Protein AF-A0A530H8V7-F1 (afdb_monomer_lite)

pLDDT: mean 90.25, std 15.58, range [44.53, 98.69]

Structure (mmCIF, N/CA/C/O backbone):
data_AF-A0A530H8V7-F1
#
_entry.id   AF-A0A530H8V7-F1
#
loop_
_atom_site.group_PDB
_atom_site.id
_atom_site.type_symbol
_atom_site.label_atom_id
_atom_site.label_alt_id
_atom_site.label_comp_id
_atom_site.label_asym_id
_atom_site.label_entity_id
_atom_site.label_seq_id
_atom_site.pdbx_PDB_ins_code
_atom_site.Cartn_x
_atom_site.Cartn_y
_atom_site.Cartn_z
_atom_site.occupancy
_atom_site.B_iso_or_equiv
_atom_site.auth_seq_id
_atom_site.auth_comp_id
_atom_site.auth_asym_id
_atom_site.auth_atom_id
_atom_site.pdbx_PDB_model_num
ATOM 1 N N . MET A 1 1 ? -6.264 8.715 -9.115 1.00 64.44 1 MET A N 1
ATOM 2 C CA . MET A 1 1 ? -6.560 7.362 -8.592 1.00 64.44 1 MET A CA 1
ATOM 3 C C . MET A 1 1 ? -7.516 7.456 -7.393 1.00 64.44 1 MET A C 1
ATOM 5 O O . MET A 1 1 ? -7.323 6.755 -6.414 1.00 64.44 1 MET A O 1
ATOM 9 N N . MET A 1 2 ? -8.557 8.306 -7.463 1.00 82.06 2 MET A N 1
ATOM 10 C CA . MET A 1 2 ? -9.384 8.648 -6.287 1.00 82.06 2 MET A CA 1
ATOM 11 C C . MET A 1 2 ? -10.083 7.426 -5.679 1.00 82.06 2 MET A C 1
ATOM 13 O O . MET A 1 2 ? -10.086 7.267 -4.472 1.00 82.06 2 MET A O 1
ATOM 17 N N . VAL A 1 3 ? -10.562 6.498 -6.516 1.00 93.31 3 VAL A N 1
ATOM 18 C CA . VAL A 1 3 ? -11.231 5.267 -6.058 1.00 93.31 3 VAL A CA 1
ATOM 19 C C . VAL A 1 3 ? -10.360 4.442 -5.105 1.00 93.31 3 VAL A C 1
ATOM 21 O O . VAL A 1 3 ? -10.860 3.986 -4.086 1.00 93.31 3 VAL A O 1
ATOM 24 N N . LEU A 1 4 ? -9.074 4.240 -5.412 1.00 95.94 4 LEU A N 1
ATOM 25 C CA . LEU A 1 4 ? -8.200 3.455 -4.533 1.00 95.94 4 LEU A CA 1
ATOM 26 C C . LEU A 1 4 ? -7.799 4.234 -3.286 1.00 95.94 4 LEU A C 1
ATOM 28 O O . LEU A 1 4 ? -7.704 3.643 -2.214 1.00 95.94 4 LEU A O 1
ATOM 32 N N . ASP A 1 5 ? -7.597 5.544 -3.432 1.00 95.25 5 ASP A N 1
ATOM 33 C CA . ASP A 1 5 ? -7.295 6.411 -2.299 1.00 95.25 5 ASP A CA 1
ATOM 34 C C . ASP A 1 5 ? -8.447 6.404 -1.282 1.00 95.25 5 ASP A C 1
ATOM 36 O O . ASP A 1 5 ? -8.190 6.332 -0.083 1.00 95.25 5 ASP A O 1
ATOM 40 N N . ASP A 1 6 ? -9.698 6.396 -1.751 1.00 95.50 6 ASP A N 1
ATOM 41 C CA . ASP A 1 6 ? -10.883 6.269 -0.901 1.00 95.50 6 ASP A CA 1
ATOM 42 C C . ASP A 1 6 ? -10.966 4.867 -0.278 1.00 95.50 6 ASP A C 1
ATOM 44 O O . ASP A 1 6 ? -11.066 4.728 0.939 1.00 95.50 6 ASP A O 1
ATOM 48 N N . ILE A 1 7 ? -10.902 3.810 -1.102 1.00 97.25 7 ILE A N 1
ATOM 49 C CA . ILE A 1 7 ? -11.105 2.418 -0.658 1.00 97.25 7 ILE A CA 1
ATOM 50 C C . ILE A 1 7 ? -10.060 1.985 0.373 1.00 97.25 7 ILE A C 1
ATOM 52 O O . ILE A 1 7 ? -10.408 1.280 1.325 1.00 97.25 7 ILE A O 1
ATOM 56 N N . PHE A 1 8 ? -8.806 2.404 0.194 1.00 97.62 8 PHE A N 1
ATOM 57 C CA . PHE A 1 8 ? -7.688 2.042 1.064 1.00 97.62 8 PHE A CA 1
ATOM 58 C C . PHE A 1 8 ? -7.243 3.174 1.994 1.00 97.62 8 PHE A C 1
ATOM 60 O O . PH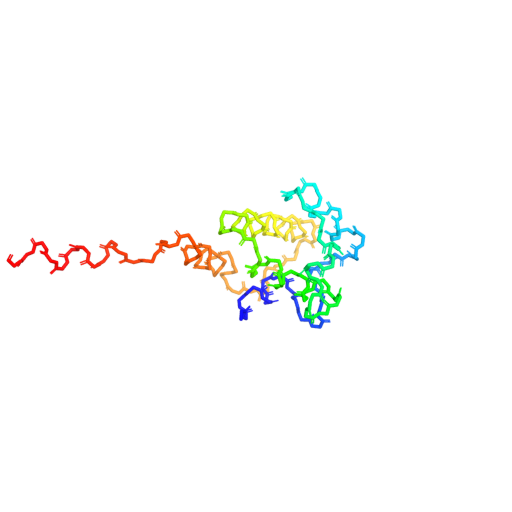E A 1 8 ? -6.144 3.107 2.542 1.00 97.62 8 PHE A O 1
ATOM 67 N N . GLU A 1 9 ? -8.075 4.202 2.182 1.00 96.31 9 GLU A N 1
ATOM 68 C CA . GLU A 1 9 ? -7.855 5.299 3.136 1.00 96.31 9 GLU A CA 1
ATOM 69 C C . GLU A 1 9 ? -6.467 5.958 2.988 1.00 96.31 9 GLU A C 1
ATOM 71 O O . GLU A 1 9 ? -5.757 6.225 3.957 1.00 96.31 9 GLU A O 1
ATOM 76 N N . MET A 1 10 ? -6.054 6.225 1.744 1.00 95.69 10 MET A N 1
ATOM 77 C CA . MET A 1 10 ? -4.705 6.713 1.422 1.00 95.69 10 MET A CA 1
ATOM 78 C C . MET A 1 10 ? -4.533 8.234 1.547 1.00 95.69 10 MET A C 1
ATOM 80 O O . MET A 1 10 ? -3.522 8.806 1.103 1.00 95.69 10 MET A O 1
ATOM 84 N N . GLY A 1 11 ? -5.525 8.907 2.133 1.00 90.75 11 GLY A N 1
ATOM 85 C CA . GLY A 1 11 ? -5.469 10.325 2.471 1.00 90.75 11 GLY A CA 1
ATOM 86 C C . GLY A 1 11 ? -4.325 10.605 3.446 1.00 90.75 11 GLY A C 1
ATOM 87 O O . GLY A 1 11 ? -4.046 9.808 4.334 1.00 90.75 11 GLY A O 1
ATOM 88 N N . GLY A 1 12 ? -3.593 11.705 3.249 1.00 89.62 12 GLY A N 1
ATOM 89 C CA . GLY A 1 12 ? -2.473 12.079 4.129 1.00 89.62 12 GLY A CA 1
ATOM 90 C C . GLY A 1 12 ? -1.251 11.145 4.089 1.00 89.62 12 GLY A C 1
ATOM 91 O O . GLY A 1 12 ? -0.319 11.339 4.860 1.00 89.62 12 GLY A O 1
ATOM 92 N N . GLY A 1 13 ? -1.216 10.153 3.188 1.00 93.50 13 GLY A N 1
ATOM 93 C CA . GLY A 1 13 ? -0.091 9.217 3.052 1.00 93.50 13 GLY A CA 1
ATOM 94 C C . GLY A 1 13 ? -0.218 7.927 3.870 1.00 93.50 13 GLY A C 1
ATOM 95 O O . GLY A 1 13 ? 0.733 7.139 3.903 1.00 93.50 13 GLY A O 1
ATOM 96 N N . TYR A 1 14 ? -1.375 7.687 4.488 1.00 96.69 14 TYR A N 1
ATOM 97 C CA . TYR A 1 14 ? -1.710 6.420 5.140 1.00 96.69 14 TYR A CA 1
ATOM 98 C C . TYR A 1 14 ? -2.085 5.337 4.114 1.00 96.69 14 TYR A C 1
ATOM 100 O O . TYR A 1 14 ? -2.079 5.589 2.909 1.00 96.69 14 TYR A O 1
ATOM 108 N N . VAL A 1 15 ? -2.309 4.114 4.595 1.00 98.12 15 VAL A N 1
ATOM 109 C CA . VAL A 1 15 ? -2.952 3.006 3.872 1.00 98.12 15 VAL A CA 1
ATOM 110 C C . VAL A 1 15 ? -3.658 2.178 4.943 1.00 98.12 15 VAL A C 1
ATOM 112 O O . VAL A 1 15 ? -2.975 1.590 5.784 1.00 98.12 15 VAL A O 1
ATOM 115 N N . LEU A 1 16 ? -4.993 2.160 4.933 1.00 97.25 16 LEU A N 1
ATOM 116 C CA . LEU A 1 16 ? -5.825 1.532 5.965 1.00 97.25 16 LEU A CA 1
ATOM 117 C C . LEU A 1 16 ? -5.306 1.874 7.382 1.00 97.25 16 LEU A C 1
ATOM 119 O O . LEU A 1 16 ? -4.808 2.974 7.629 1.00 97.25 16 LEU A O 1
ATOM 123 N N . ASN A 1 17 ? -5.370 0.926 8.316 1.00 97.06 17 ASN A N 1
ATOM 124 C CA . ASN A 1 17 ? -4.833 1.068 9.670 1.00 97.06 17 ASN A CA 1
ATOM 125 C C . ASN A 1 17 ? -3.381 0.563 9.812 1.00 97.06 17 ASN A C 1
ATOM 127 O O . ASN A 1 17 ? -2.939 0.299 10.933 1.00 97.06 17 ASN A O 1
ATOM 131 N N . PHE A 1 18 ? -2.630 0.407 8.715 1.00 98.44 18 PHE A N 1
ATOM 132 C CA . PHE A 1 18 ? -1.258 -0.086 8.800 1.00 98.44 18 PHE A CA 1
ATOM 133 C C . PHE A 1 18 ? -0.327 0.932 9.480 1.00 98.44 18 PHE A C 1
ATOM 135 O O . PHE A 1 18 ? -0.287 2.118 9.141 1.00 98.44 18 PHE A O 1
ATOM 142 N N . SER A 1 19 ? 0.506 0.442 10.395 1.00 98.25 19 SER A N 1
ATOM 143 C CA . SER A 1 19 ? 1.776 1.088 10.749 1.00 98.25 19 SER A CA 1
ATOM 144 C C . SER A 1 19 ? 2.825 0.820 9.667 1.00 98.25 19 SER A C 1
ATOM 146 O O . SER A 1 19 ? 2.650 -0.085 8.857 1.00 98.25 19 SER A O 1
ATOM 148 N N . ASP A 1 20 ? 3.945 1.545 9.664 1.00 98.00 20 ASP A N 1
ATOM 149 C CA . ASP A 1 20 ? 5.006 1.295 8.674 1.00 98.00 20 ASP A CA 1
ATOM 150 C C . ASP A 1 20 ? 5.535 -0.146 8.758 1.00 98.00 20 ASP A C 1
ATOM 152 O O . ASP A 1 20 ? 5.635 -0.823 7.740 1.00 98.00 20 ASP A O 1
ATOM 156 N N . ARG A 1 21 ? 5.725 -0.668 9.979 1.00 98.44 21 ARG A N 1
ATOM 157 C CA . ARG A 1 21 ? 6.129 -2.065 10.208 1.00 98.44 21 ARG A CA 1
ATOM 158 C C . ARG A 1 21 ? 5.121 -3.072 9.650 1.00 98.44 21 ARG A C 1
ATOM 160 O O . ARG A 1 21 ? 5.509 -4.025 8.990 1.00 98.44 21 ARG A O 1
ATOM 167 N N . THR A 1 22 ? 3.834 -2.892 9.951 1.00 98.50 22 THR A N 1
ATOM 168 C CA . THR A 1 22 ? 2.797 -3.850 9.514 1.00 98.50 22 THR A CA 1
ATOM 169 C C . THR A 1 22 ? 2.509 -3.745 8.021 1.00 98.50 22 THR A C 1
ATOM 171 O O . THR A 1 22 ? 2.162 -4.744 7.406 1.00 98.50 22 THR A O 1
ATOM 174 N N . PHE A 1 23 ? 2.714 -2.569 7.425 1.00 98.69 23 PHE A N 1
ATOM 175 C CA . PHE A 1 23 ? 2.662 -2.383 5.981 1.00 98.69 23 PHE A CA 1
ATOM 176 C C . PHE A 1 23 ? 3.792 -3.140 5.279 1.00 98.69 23 PHE A C 1
ATOM 178 O O . PHE A 1 23 ? 3.532 -3.882 4.337 1.00 98.69 23 PHE A O 1
ATOM 185 N N . ALA A 1 24 ? 5.028 -3.004 5.768 1.00 98.50 24 ALA A N 1
ATOM 186 C CA . ALA A 1 24 ? 6.169 -3.744 5.238 1.00 98.50 24 ALA A CA 1
ATOM 187 C C . ALA A 1 24 ? 5.970 -5.261 5.359 1.00 98.50 24 ALA A C 1
ATOM 189 O O . ALA A 1 24 ? 6.127 -5.988 4.380 1.00 98.50 24 ALA A O 1
ATOM 190 N N . GLN A 1 25 ? 5.526 -5.721 6.532 1.00 98.69 25 GLN A N 1
ATOM 191 C CA . GLN A 1 25 ? 5.225 -7.130 6.777 1.00 98.69 25 GLN A CA 1
ATOM 192 C C . GLN A 1 25 ? 4.137 -7.665 5.836 1.00 98.69 25 GLN A C 1
ATOM 194 O O . GLN A 1 25 ? 4.329 -8.709 5.224 1.00 98.69 25 GLN A O 1
ATOM 199 N N . PHE A 1 26 ? 3.033 -6.932 5.665 1.00 98.69 26 PHE A N 1
ATOM 200 C CA . PHE A 1 26 ? 1.958 -7.320 4.751 1.00 98.69 26 PHE A CA 1
ATOM 201 C C . PHE A 1 26 ? 2.471 -7.522 3.318 1.00 98.69 26 PHE A C 1
ATOM 203 O O . PHE A 1 26 ? 2.132 -8.504 2.668 1.00 98.69 26 PHE A O 1
ATOM 210 N N . PHE A 1 27 ? 3.319 -6.620 2.817 1.00 98.56 27 PHE A N 1
ATOM 211 C CA . PHE A 1 27 ? 3.884 -6.761 1.473 1.00 98.56 27 PHE A CA 1
ATOM 212 C C . PHE A 1 27 ? 4.851 -7.942 1.353 1.00 98.56 27 PHE A C 1
ATOM 214 O O . PHE A 1 27 ? 4.826 -8.644 0.337 1.00 98.56 27 PHE A O 1
ATOM 221 N N . ALA A 1 28 ? 5.658 -8.192 2.382 1.00 98.31 28 ALA A N 1
ATOM 222 C CA . ALA A 1 28 ? 6.552 -9.341 2.414 1.00 98.31 28 ALA A CA 1
ATOM 223 C C . ALA A 1 28 ? 5.771 -10.668 2.408 1.00 98.31 28 ALA A C 1
ATOM 225 O O . ALA A 1 28 ? 6.108 -11.567 1.643 1.00 98.31 28 ALA A O 1
ATOM 226 N N . GLU A 1 29 ? 4.706 -10.775 3.204 1.00 97.62 29 GLU A N 1
ATOM 227 C CA . GLU A 1 29 ? 3.936 -12.014 3.379 1.00 97.62 29 GLU A CA 1
ATOM 228 C C . GLU A 1 29 ? 2.941 -12.266 2.232 1.00 97.62 29 GLU A C 1
ATOM 230 O O . GLU A 1 29 ? 2.908 -13.360 1.673 1.00 97.62 29 GLU A O 1
ATOM 235 N N . GLU A 1 30 ? 2.167 -11.254 1.831 1.00 96.19 30 GLU A N 1
ATOM 236 C CA . GLU A 1 30 ? 1.047 -11.424 0.889 1.00 96.19 30 GLU A CA 1
ATOM 237 C C . GLU A 1 30 ? 1.448 -11.209 -0.575 1.00 96.19 30 GLU A C 1
ATOM 239 O O . GLU A 1 30 ? 0.817 -11.709 -1.512 1.00 96.19 30 GLU A O 1
ATOM 244 N N . VAL A 1 31 ? 2.493 -10.411 -0.806 1.00 95.88 31 VAL A N 1
ATOM 245 C CA . VAL A 1 31 ? 2.895 -9.984 -2.154 1.00 95.88 31 VAL A CA 1
ATOM 246 C C . VAL A 1 31 ? 4.285 -10.499 -2.527 1.00 95.88 31 VAL A C 1
ATOM 248 O O . VAL A 1 31 ? 4.582 -10.553 -3.726 1.00 95.88 31 VAL A O 1
ATOM 251 N N . ASN A 1 32 ? 5.078 -10.939 -1.542 1.00 96.69 32 ASN A N 1
ATOM 252 C CA . ASN A 1 32 ? 6.493 -11.294 -1.661 1.00 96.69 32 ASN A CA 1
ATOM 253 C C . ASN A 1 32 ? 7.341 -10.135 -2.216 1.00 96.69 32 ASN A C 1
ATOM 255 O O . ASN A 1 32 ? 8.097 -10.298 -3.174 1.00 96.69 32 ASN A O 1
ATOM 259 N N . VAL A 1 33 ? 7.149 -8.934 -1.655 1.00 97.56 33 VAL A N 1
ATOM 260 C CA . VAL A 1 33 ? 7.832 -7.698 -2.067 1.00 97.56 33 VAL A CA 1
ATOM 261 C C . VAL A 1 33 ? 8.319 -6.922 -0.846 1.00 97.56 33 VAL A C 1
ATOM 263 O O . VAL A 1 33 ? 7.571 -6.733 0.108 1.00 97.56 33 VAL A O 1
ATOM 266 N N . ASP A 1 34 ? 9.540 -6.390 -0.917 1.00 98.12 34 ASP A N 1
ATOM 267 C CA . ASP A 1 34 ? 10.003 -5.354 0.006 1.00 98.12 34 ASP A CA 1
ATOM 268 C C . ASP A 1 34 ? 9.484 -3.977 -0.438 1.00 98.12 34 ASP A C 1
ATOM 270 O O . ASP A 1 34 ? 10.016 -3.349 -1.350 1.00 98.12 34 ASP A O 1
ATOM 274 N N . ILE A 1 35 ? 8.406 -3.504 0.187 1.00 98.25 35 ILE A N 1
ATOM 275 C CA . ILE A 1 35 ? 7.795 -2.204 -0.130 1.00 98.25 35 ILE A CA 1
ATOM 276 C C . ILE A 1 35 ? 8.578 -1.007 0.440 1.00 98.25 35 ILE A C 1
ATOM 278 O O . ILE A 1 35 ? 8.246 0.144 0.133 1.00 98.25 35 ILE A O 1
ATOM 282 N N . ASP A 1 36 ? 9.585 -1.245 1.286 1.00 98.00 36 ASP A N 1
ATOM 283 C CA . ASP A 1 36 ? 10.511 -0.217 1.772 1.00 98.00 36 ASP A CA 1
ATOM 284 C C . ASP A 1 36 ? 11.690 0.003 0.805 1.00 98.00 36 ASP A C 1
ATOM 286 O O . ASP A 1 36 ? 12.433 0.973 0.980 1.00 98.00 36 ASP A O 1
ATOM 290 N N . ASP A 1 37 ? 11.820 -0.815 -0.252 1.00 98.12 37 ASP A N 1
ATOM 291 C CA . ASP A 1 37 ? 12.845 -0.628 -1.279 1.00 98.12 37 ASP A CA 1
ATOM 292 C C . ASP A 1 37 ? 12.795 0.814 -1.841 1.00 98.12 37 ASP A C 1
ATOM 294 O O . ASP A 1 37 ? 11.718 1.309 -2.219 1.00 98.12 37 ASP A O 1
ATOM 298 N N . PRO A 1 38 ? 13.945 1.518 -1.925 1.00 97.50 38 PRO A N 1
ATOM 299 C CA . PRO A 1 38 ? 14.022 2.883 -2.441 1.00 97.50 38 PRO A CA 1
ATOM 300 C C . PRO A 1 38 ? 13.382 3.089 -3.821 1.00 97.50 38 PRO A C 1
ATOM 302 O O . PRO A 1 38 ? 12.956 4.208 -4.130 1.00 97.50 38 PRO A O 1
ATOM 305 N N . ILE A 1 39 ? 13.261 2.041 -4.646 1.00 96.88 39 ILE A N 1
ATOM 306 C CA . ILE A 1 39 ? 12.555 2.099 -5.931 1.00 96.88 39 ILE A CA 1
ATOM 307 C C . ILE A 1 39 ? 11.098 2.552 -5.775 1.00 96.88 39 ILE A C 1
ATOM 309 O O . ILE A 1 39 ? 10.596 3.267 -6.645 1.00 96.88 39 ILE A O 1
ATOM 313 N N . TYR A 1 40 ? 10.449 2.228 -4.654 1.00 97.94 40 TYR A N 1
ATOM 314 C CA . TYR A 1 40 ? 9.072 2.617 -4.355 1.00 97.94 40 TYR A CA 1
ATOM 315 C C . TYR A 1 40 ? 8.976 3.968 -3.631 1.00 97.94 40 TYR A C 1
ATOM 317 O O . TYR A 1 40 ? 7.902 4.559 -3.556 1.00 97.94 40 TYR A O 1
ATOM 325 N N . ALA A 1 41 ? 10.084 4.524 -3.136 1.00 96.75 41 ALA A N 1
ATOM 326 C CA . ALA A 1 41 ? 10.109 5.802 -2.421 1.00 96.75 41 ALA A CA 1
ATOM 327 C C . ALA A 1 41 ? 10.377 7.025 -3.322 1.00 96.75 41 ALA A C 1
ATOM 329 O O . ALA A 1 41 ? 10.469 8.144 -2.814 1.00 96.75 41 ALA A O 1
ATOM 330 N N . ARG A 1 42 ? 10.450 6.851 -4.653 1.00 95.00 42 ARG A N 1
ATOM 331 C CA . ARG A 1 42 ? 10.781 7.918 -5.628 1.00 95.00 42 ARG A CA 1
ATOM 332 C C . ARG A 1 42 ? 9.915 9.177 -5.504 1.00 95.00 42 ARG A C 1
ATOM 334 O O . ARG A 1 42 ? 10.403 10.280 -5.715 1.00 95.00 42 ARG A O 1
ATOM 341 N N . ASN A 1 43 ? 8.648 9.016 -5.118 1.00 90.75 43 ASN A N 1
ATOM 342 C CA . ASN A 1 43 ? 7.685 10.115 -4.960 1.00 90.75 43 ASN A CA 1
ATOM 343 C C . ASN A 1 43 ? 7.473 10.536 -3.484 1.00 90.75 43 ASN A C 1
ATOM 345 O O . ASN A 1 43 ? 6.600 11.356 -3.179 1.00 90.75 43 ASN A O 1
ATOM 349 N N . GLY A 1 44 ? 8.266 9.976 -2.563 1.00 93.62 44 GLY A N 1
ATOM 350 C CA . GLY A 1 44 ? 8.275 10.217 -1.117 1.00 93.62 44 GLY A CA 1
ATOM 351 C C . GLY A 1 44 ? 7.978 8.967 -0.274 1.00 93.62 44 GLY A C 1
ATOM 352 O O . GLY A 1 44 ? 7.386 8.003 -0.750 1.00 93.62 44 GLY A O 1
ATOM 353 N N . GLY A 1 45 ? 8.366 9.004 1.006 1.00 94.25 45 GLY A N 1
ATOM 354 C CA . GLY A 1 45 ? 8.432 7.813 1.873 1.00 94.25 45 GLY A CA 1
ATOM 355 C C . GLY A 1 45 ? 7.141 7.376 2.581 1.00 94.25 45 GLY A C 1
ATOM 356 O O . GLY A 1 45 ? 7.114 6.304 3.180 1.00 94.25 45 GLY A O 1
ATOM 357 N N . SER A 1 46 ? 6.054 8.156 2.529 1.00 97.38 46 SER A N 1
ATOM 358 C CA . SER A 1 46 ? 4.784 7.735 3.152 1.00 97.38 46 SER A CA 1
ATOM 359 C C . SER A 1 46 ? 4.242 6.464 2.485 1.00 97.38 46 SER A C 1
ATOM 361 O O . SER A 1 46 ? 4.353 6.343 1.263 1.00 97.38 46 SER A O 1
ATOM 363 N N . LYS A 1 47 ? 3.564 5.589 3.234 1.00 98.00 47 LYS A N 1
ATOM 364 C CA . LYS A 1 47 ? 2.962 4.344 2.715 1.00 98.00 47 LYS A CA 1
ATOM 365 C C . LYS A 1 47 ? 2.111 4.567 1.471 1.00 98.00 47 LYS A C 1
ATOM 367 O O . LYS A 1 47 ? 2.313 3.904 0.463 1.00 98.00 47 LYS A O 1
ATOM 372 N N . GLY A 1 48 ? 1.228 5.566 1.491 1.00 97.62 48 GLY A N 1
ATOM 373 C CA . GLY A 1 48 ? 0.376 5.863 0.343 1.00 97.62 48 GLY A CA 1
ATOM 374 C C . GLY A 1 48 ? 1.165 6.310 -0.895 1.00 97.62 48 GLY A C 1
ATOM 375 O O . GLY A 1 48 ? 0.757 6.043 -2.022 1.00 97.62 48 GLY A O 1
ATOM 376 N N . LYS A 1 49 ? 2.307 6.987 -0.727 1.00 97.12 49 LYS A N 1
ATOM 377 C CA . LYS A 1 49 ? 3.196 7.348 -1.849 1.00 97.12 49 LYS A CA 1
ATOM 378 C C . LYS A 1 49 ? 3.951 6.126 -2.372 1.00 97.12 49 LYS A C 1
ATOM 380 O O . LYS A 1 49 ? 3.989 5.938 -3.587 1.00 97.12 49 LYS A O 1
ATOM 385 N N . ARG A 1 50 ? 4.449 5.274 -1.471 1.00 98.06 50 ARG A N 1
ATOM 386 C CA . ARG A 1 50 ? 5.110 4.012 -1.827 1.00 98.06 50 ARG A CA 1
ATOM 387 C C . ARG A 1 50 ? 4.177 3.059 -2.558 1.00 98.06 50 ARG A C 1
ATOM 389 O O . ARG A 1 50 ? 4.534 2.569 -3.619 1.00 98.06 50 ARG A O 1
ATOM 396 N N . LEU A 1 51 ? 2.938 2.919 -2.091 1.00 97.94 51 LEU A N 1
ATOM 397 C CA . LEU A 1 51 ? 1.913 2.109 -2.748 1.00 97.94 51 LEU A CA 1
ATOM 398 C C . LEU A 1 51 ? 1.588 2.605 -4.166 1.00 97.94 51 LEU A C 1
ATOM 400 O O . LEU A 1 51 ? 1.505 1.813 -5.102 1.00 97.94 51 LEU A O 1
ATOM 404 N N . ARG A 1 52 ? 1.454 3.925 -4.357 1.00 96.75 52 ARG A N 1
ATOM 405 C CA . ARG A 1 52 ? 1.239 4.505 -5.695 1.00 96.75 52 ARG A CA 1
ATOM 406 C C . ARG A 1 52 ? 2.432 4.258 -6.619 1.00 96.75 52 ARG A C 1
ATOM 408 O O . ARG A 1 52 ? 2.226 3.914 -7.778 1.00 96.75 52 ARG A O 1
ATOM 415 N N . CYS A 1 53 ? 3.658 4.406 -6.117 1.00 96.94 53 CYS A N 1
ATOM 416 C CA . CYS A 1 53 ? 4.866 4.135 -6.895 1.00 96.94 53 CYS A CA 1
ATOM 417 C C . CYS A 1 53 ? 5.002 2.642 -7.234 1.00 96.94 53 CYS A C 1
ATOM 419 O O . CYS A 1 53 ? 5.323 2.299 -8.370 1.00 96.94 53 CYS A O 1
ATOM 421 N N . PHE A 1 54 ? 4.664 1.759 -6.294 1.00 97.75 54 PHE A N 1
ATOM 422 C CA . PHE A 1 54 ? 4.594 0.315 -6.497 1.00 97.75 54 PHE A CA 1
ATOM 423 C C . PHE A 1 54 ? 3.645 -0.042 -7.646 1.00 97.75 54 PHE A C 1
ATOM 425 O O . PHE A 1 54 ? 4.068 -0.695 -8.596 1.00 97.75 54 PHE A O 1
ATOM 432 N N . PHE A 1 55 ? 2.415 0.486 -7.649 1.00 96.69 55 PHE A N 1
ATOM 433 C CA . PHE A 1 55 ? 1.453 0.248 -8.736 1.00 96.69 55 PHE A CA 1
ATOM 434 C C . PHE A 1 55 ? 1.911 0.746 -10.114 1.00 96.69 55 PHE A C 1
ATOM 436 O O . PHE A 1 55 ? 1.410 0.267 -11.127 1.00 96.69 55 PHE A O 1
ATOM 443 N N . GLN A 1 56 ? 2.832 1.709 -10.163 1.00 95.44 56 GLN A N 1
ATOM 444 C CA . GLN A 1 56 ? 3.416 2.220 -11.407 1.00 95.44 56 GLN A CA 1
ATOM 445 C C . GLN A 1 56 ? 4.642 1.423 -11.869 1.00 95.44 56 GLN A C 1
ATOM 447 O O . GLN A 1 56 ? 5.058 1.571 -13.015 1.00 95.44 56 GLN A O 1
ATOM 452 N N . THR A 1 57 ? 5.234 0.621 -10.983 1.00 95.75 57 THR A N 1
ATOM 453 C CA . THR A 1 57 ? 6.524 -0.046 -11.210 1.00 95.75 57 THR A CA 1
ATOM 454 C C . THR A 1 57 ? 6.365 -1.529 -11.532 1.00 95.75 57 THR A C 1
ATOM 456 O O . THR A 1 57 ? 7.129 -2.061 -12.333 1.00 95.75 57 THR A O 1
ATOM 459 N N . VAL A 1 58 ? 5.391 -2.203 -10.919 1.00 96.50 58 VAL A N 1
ATOM 460 C CA . VAL A 1 58 ? 5.206 -3.656 -11.061 1.00 96.50 58 VAL A CA 1
ATOM 461 C C . VAL A 1 58 ? 4.255 -4.030 -12.198 1.00 96.50 58 VAL A C 1
ATOM 463 O O . VAL A 1 58 ? 3.516 -3.202 -12.733 1.00 96.50 58 VAL A O 1
ATOM 466 N N . ASP A 1 59 ? 4.257 -5.307 -12.571 1.00 96.19 59 ASP A N 1
ATOM 467 C CA . ASP A 1 59 ? 3.392 -5.851 -13.609 1.00 96.19 59 ASP A CA 1
ATOM 468 C C . ASP A 1 59 ? 1.912 -5.894 -13.183 1.00 96.19 59 ASP A C 1
ATOM 470 O O . ASP A 1 59 ? 1.559 -5.993 -12.004 1.00 96.19 59 ASP A O 1
ATOM 474 N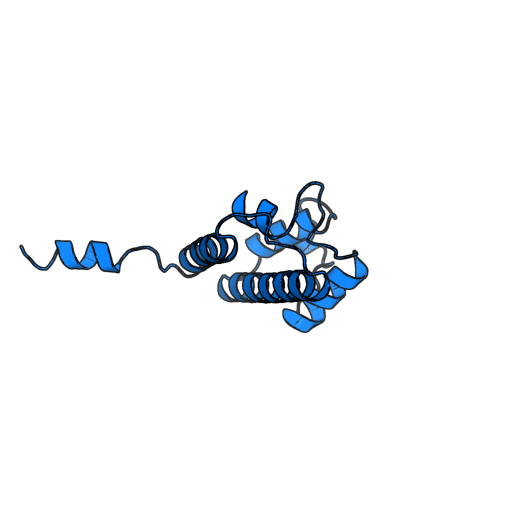 N . LYS A 1 60 ? 1.011 -5.846 -14.174 1.00 96.50 60 LYS A N 1
ATOM 475 C CA . LYS A 1 60 ? -0.448 -5.834 -13.963 1.00 96.50 60 LYS A CA 1
ATOM 476 C C . LYS A 1 60 ? -0.946 -6.980 -13.057 1.00 96.50 60 LYS A C 1
ATOM 478 O O . LYS A 1 60 ? -1.743 -6.689 -12.163 1.00 96.50 60 LYS A O 1
ATOM 483 N N . PRO A 1 61 ? -0.521 -8.251 -13.234 1.00 96.38 61 PRO A N 1
ATOM 484 C CA . PRO A 1 61 ? -0.872 -9.335 -12.313 1.00 96.38 61 PRO A CA 1
ATOM 485 C C . PRO A 1 61 ? -0.515 -9.049 -10.853 1.00 96.38 61 PRO A C 1
ATOM 487 O O . PRO A 1 61 ? -1.345 -9.277 -9.972 1.00 96.38 61 PRO A O 1
ATOM 490 N N . THR A 1 62 ? 0.679 -8.513 -10.592 1.00 97.69 62 THR A N 1
ATOM 491 C CA . THR A 1 62 ? 1.112 -8.157 -9.237 1.00 97.69 62 THR A CA 1
ATOM 492 C C . THR A 1 62 ? 0.262 -7.032 -8.656 1.00 97.69 62 THR A C 1
ATOM 494 O O . THR A 1 62 ? -0.205 -7.164 -7.527 1.00 97.69 62 THR A O 1
ATOM 497 N N . VAL A 1 63 ? -0.058 -5.991 -9.437 1.00 97.94 63 VAL A N 1
ATOM 498 C CA . VAL A 1 63 ? -1.001 -4.944 -8.999 1.00 97.94 63 VAL A CA 1
ATOM 499 C C . VAL A 1 63 ? -2.344 -5.555 -8.591 1.00 97.94 63 VAL A C 1
ATOM 501 O O . VAL A 1 63 ? -2.848 -5.276 -7.506 1.00 97.94 63 VAL A O 1
ATOM 504 N N . VAL A 1 64 ? -2.922 -6.422 -9.426 1.00 97.81 64 VAL A N 1
ATOM 505 C CA . VAL A 1 64 ? -4.222 -7.055 -9.146 1.00 97.81 64 VAL A CA 1
ATOM 506 C C . VAL A 1 64 ? -4.168 -7.938 -7.899 1.00 97.81 64 VAL A C 1
ATOM 508 O O . VAL A 1 64 ? -5.104 -7.896 -7.100 1.00 97.81 64 VAL A O 1
ATOM 511 N N . ARG A 1 65 ? -3.087 -8.706 -7.707 1.00 97.81 65 ARG A N 1
ATOM 512 C CA . ARG A 1 65 ? -2.871 -9.515 -6.497 1.00 97.81 65 ARG A CA 1
ATOM 513 C C . ARG A 1 65 ? -2.861 -8.633 -5.249 1.00 97.81 65 ARG A C 1
ATOM 515 O O . ARG A 1 65 ? -3.613 -8.900 -4.318 1.00 97.81 65 ARG A O 1
ATOM 522 N N . THR A 1 66 ? -2.099 -7.540 -5.263 1.00 98.56 66 THR A N 1
ATOM 523 C CA . THR A 1 66 ? -2.033 -6.590 -4.143 1.00 98.56 66 THR A CA 1
ATOM 524 C C . THR A 1 66 ? -3.384 -5.937 -3.854 1.00 98.56 66 THR A C 1
ATOM 526 O O . THR A 1 66 ? -3.773 -5.833 -2.695 1.00 98.56 66 THR A O 1
ATOM 529 N N . LEU A 1 67 ? -4.133 -5.527 -4.885 1.00 98.56 67 LEU A N 1
ATOM 530 C CA . LEU A 1 67 ? -5.464 -4.933 -4.707 1.00 98.56 67 LEU A CA 1
ATOM 531 C C . LEU A 1 67 ? -6.449 -5.901 -4.038 1.00 98.56 67 LEU A C 1
ATOM 533 O O . LEU A 1 67 ? -7.243 -5.476 -3.201 1.00 98.56 67 LEU A O 1
ATOM 537 N N . ARG A 1 68 ? -6.388 -7.191 -4.388 1.00 98.50 68 ARG A N 1
ATOM 538 C CA . ARG A 1 68 ? -7.215 -8.238 -3.770 1.00 98.50 68 ARG A CA 1
ATOM 539 C C . ARG A 1 68 ? -6.815 -8.493 -2.319 1.00 98.50 68 ARG A C 1
ATOM 541 O O . ARG A 1 68 ? -7.686 -8.465 -1.459 1.00 98.50 68 ARG A O 1
ATOM 548 N N . ALA A 1 69 ? -5.521 -8.626 -2.035 1.00 98.62 69 ALA A N 1
ATOM 549 C CA . ALA A 1 69 ? -5.033 -8.828 -0.670 1.00 98.62 69 ALA A CA 1
ATOM 550 C C . ALA A 1 69 ? -5.395 -7.647 0.255 1.00 98.62 69 ALA A C 1
ATOM 552 O O . ALA A 1 69 ? -5.867 -7.837 1.374 1.00 98.62 69 ALA A O 1
ATOM 553 N N . LEU A 1 70 ? -5.246 -6.403 -0.222 1.00 98.62 70 LEU A N 1
ATOM 554 C CA . LEU A 1 70 ? -5.642 -5.213 0.544 1.00 98.62 70 LEU A CA 1
ATOM 555 C C . LEU A 1 70 ? -7.155 -5.166 0.792 1.00 98.62 70 LEU A C 1
ATOM 557 O O . LEU A 1 70 ? -7.598 -4.722 1.852 1.00 98.62 70 LEU A O 1
ATOM 561 N N . TRP A 1 71 ? -7.954 -5.618 -0.177 1.00 98.44 71 TRP A N 1
ATOM 562 C CA . TRP A 1 71 ? -9.402 -5.722 -0.026 1.00 98.44 71 TRP A CA 1
ATOM 563 C C . TRP A 1 71 ? -9.798 -6.756 1.028 1.00 98.44 71 TRP A C 1
ATOM 565 O O . TRP A 1 71 ? -10.607 -6.456 1.903 1.00 98.44 71 TRP A O 1
ATOM 575 N N . GLU A 1 72 ? -9.193 -7.941 0.995 1.00 98.38 72 GLU A N 1
ATOM 576 C CA . GLU A 1 72 ? -9.424 -8.991 1.990 1.00 98.38 72 GLU A CA 1
ATOM 577 C C . GLU A 1 72 ? -9.052 -8.519 3.399 1.00 98.38 72 GLU A C 1
ATOM 579 O O . GLU A 1 72 ? -9.843 -8.670 4.333 1.00 98.38 72 GLU A O 1
ATOM 584 N N . TYR A 1 73 ? -7.904 -7.849 3.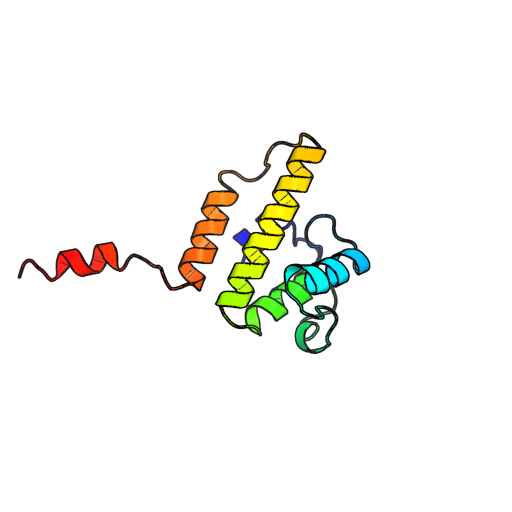545 1.00 98.31 73 TYR A N 1
ATOM 585 C CA . TYR A 1 73 ? -7.492 -7.251 4.813 1.00 98.31 73 TYR A CA 1
ATOM 586 C C . TYR A 1 73 ? -8.507 -6.213 5.318 1.00 98.31 73 TYR A C 1
ATOM 588 O O . TYR A 1 73 ? -8.909 -6.234 6.486 1.00 98.31 73 TYR A O 1
ATOM 596 N N . ARG A 1 74 ? -8.959 -5.314 4.435 1.00 97.31 74 ARG A N 1
ATOM 597 C CA . ARG A 1 74 ? -9.976 -4.303 4.754 1.00 97.31 74 ARG A CA 1
ATOM 598 C C . ARG A 1 74 ? -11.279 -4.946 5.230 1.00 97.31 74 ARG A C 1
ATOM 600 O O . ARG A 1 74 ? -11.837 -4.512 6.237 1.00 97.31 74 ARG A O 1
ATOM 607 N N . GLU A 1 75 ? -11.765 -5.973 4.537 1.00 97.50 75 GLU A N 1
ATOM 608 C CA . GLU A 1 75 ? -13.004 -6.661 4.913 1.00 97.50 75 GLU A CA 1
ATOM 609 C C . GLU A 1 75 ? -12.859 -7.408 6.242 1.00 97.50 75 GLU A C 1
ATOM 611 O O . GLU A 1 75 ? -13.748 -7.318 7.090 1.00 97.50 75 GLU A O 1
ATOM 616 N N . ALA A 1 76 ? -11.715 -8.052 6.488 1.00 96.56 76 ALA A N 1
ATOM 617 C CA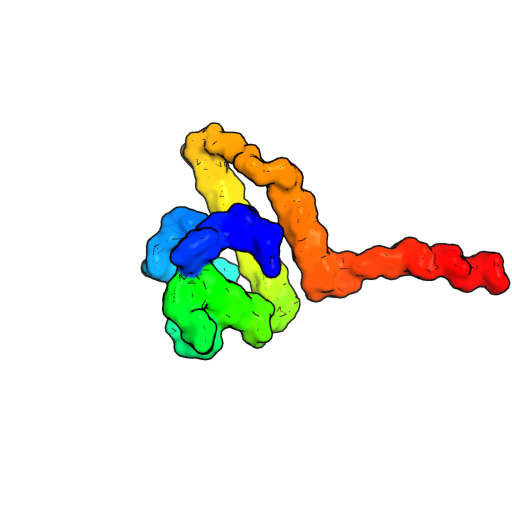 . ALA A 1 76 ? -11.425 -8.677 7.776 1.00 96.56 76 ALA A CA 1
ATOM 618 C C . ALA A 1 76 ? -11.429 -7.652 8.925 1.00 96.56 76 ALA A C 1
ATOM 620 O O . ALA A 1 76 ? -11.988 -7.912 9.994 1.00 96.56 76 ALA A O 1
ATOM 621 N N . LEU A 1 77 ? -10.859 -6.460 8.710 1.00 95.75 77 LEU A N 1
ATOM 622 C CA . LEU A 1 77 ? -10.889 -5.369 9.687 1.00 95.75 77 LEU A CA 1
ATOM 623 C C . LEU A 1 77 ? -12.323 -4.889 9.961 1.00 95.75 77 LEU A C 1
ATOM 625 O O . LEU A 1 77 ? -12.706 -4.698 11.120 1.00 95.75 77 LEU A O 1
ATOM 629 N N . ARG A 1 78 ? -13.136 -4.726 8.914 1.00 95.31 78 ARG A N 1
ATOM 630 C CA . ARG A 1 78 ? -14.542 -4.313 9.043 1.00 95.31 78 ARG A CA 1
ATOM 631 C C . ARG A 1 78 ? -15.378 -5.338 9.802 1.00 95.31 78 ARG A C 1
ATOM 633 O O . ARG A 1 78 ? -16.115 -4.962 10.710 1.00 95.31 78 ARG A O 1
ATOM 640 N N . GLN A 1 79 ? -15.222 -6.622 9.486 1.00 95.00 79 GLN A N 1
ATOM 641 C CA . GLN A 1 79 ? -15.914 -7.712 10.180 1.00 95.00 79 GLN A CA 1
ATOM 642 C C . GLN A 1 79 ? -15.534 -7.771 11.664 1.00 95.00 79 GLN A C 1
ATOM 644 O O . GLN A 1 79 ? -16.412 -7.872 12.515 1.00 95.00 79 GLN A O 1
ATOM 649 N N . ARG A 1 80 ? -14.241 -7.632 11.990 1.00 94.75 80 ARG A N 1
ATOM 650 C CA . ARG A 1 80 ? -13.757 -7.623 13.383 1.00 94.75 80 ARG A CA 1
ATOM 651 C C . ARG A 1 80 ? -14.281 -6.444 14.200 1.00 94.75 80 ARG A C 1
ATOM 653 O O . ARG A 1 80 ? -14.486 -6.583 15.399 1.00 94.75 80 ARG A O 1
ATOM 660 N N . THR A 1 81 ? -14.461 -5.286 13.572 1.00 94.19 81 THR A N 1
ATOM 661 C CA . THR A 1 81 ? -14.887 -4.049 14.251 1.00 94.19 81 THR A CA 1
ATOM 662 C C . THR A 1 81 ? -16.398 -3.818 14.213 1.00 94.19 81 THR A C 1
ATOM 664 O O . THR A 1 81 ? -16.881 -2.889 14.858 1.00 94.19 81 THR A O 1
ATOM 667 N N . GLY A 1 82 ? -17.148 -4.625 13.455 1.00 92.56 82 GLY A N 1
ATOM 668 C CA . GLY A 1 82 ? -18.587 -4.442 13.244 1.00 92.56 82 GLY A CA 1
ATOM 669 C C . GLY A 1 82 ? -18.944 -3.153 12.494 1.00 92.56 82 GLY A C 1
ATOM 670 O O . GLY A 1 82 ? -20.086 -2.704 12.552 1.00 92.56 82 GLY A O 1
ATOM 671 N N . GLN A 1 83 ? -17.978 -2.523 11.819 1.00 87.12 83 GLN A N 1
ATOM 672 C CA . GLN A 1 83 ? -18.175 -1.230 11.167 1.00 87.12 83 GLN A CA 1
ATOM 673 C C . GLN A 1 83 ? -18.863 -1.394 9.797 1.00 87.12 83 GLN A C 1
ATOM 675 O O . GLN A 1 83 ? -18.427 -2.205 8.963 1.00 87.12 83 GLN A O 1
ATOM 680 N N . PRO A 1 84 ? -19.911 -0.600 9.502 1.00 89.44 84 PRO A N 1
ATOM 681 C CA . PRO A 1 84 ? -20.500 -0.571 8.170 1.00 89.44 84 PRO A CA 1
ATOM 682 C C . PRO A 1 84 ? -19.496 -0.031 7.145 1.00 89.44 84 PRO A C 1
ATOM 684 O O . PRO A 1 84 ? -18.532 0.658 7.486 1.00 89.44 84 PRO A O 1
ATOM 687 N N . ASP A 1 85 ? -19.700 -0.367 5.871 1.00 92.00 85 ASP A N 1
ATOM 688 C CA . ASP A 1 85 ? -18.894 0.224 4.807 1.00 92.00 85 ASP A CA 1
ATOM 689 C C . ASP A 1 85 ? -19.301 1.689 4.626 1.00 92.00 85 ASP A C 1
ATOM 691 O O . ASP A 1 85 ? -20.480 1.998 4.456 1.00 92.00 85 ASP A O 1
ATOM 695 N N . LYS A 1 86 ? -18.323 2.594 4.676 1.00 90.81 86 LYS A N 1
ATOM 696 C CA . LYS A 1 86 ? -18.536 4.034 4.479 1.00 90.81 86 LYS A CA 1
ATOM 697 C C . LYS A 1 86 ? -18.636 4.398 2.998 1.00 90.81 86 LYS A C 1
ATOM 699 O O . LYS A 1 86 ? -19.084 5.490 2.664 1.00 90.81 86 LYS A O 1
ATOM 704 N N . ILE A 1 87 ? -18.189 3.507 2.114 1.00 93.94 87 ILE A N 1
ATOM 705 C CA . ILE A 1 87 ? -18.118 3.739 0.677 1.00 93.94 87 ILE A CA 1
ATOM 706 C C . ILE A 1 87 ? -19.198 2.904 0.003 1.00 93.94 87 ILE A C 1
ATOM 708 O O . ILE A 1 87 ? -19.175 1.672 0.018 1.00 93.94 87 ILE A O 1
ATOM 712 N N . GLN A 1 88 ? -20.138 3.585 -0.647 1.00 93.75 88 GLN A N 1
ATOM 713 C CA . GLN A 1 88 ? -21.159 2.917 -1.440 1.00 93.75 88 GLN A CA 1
ATOM 714 C C . GLN A 1 88 ? -20.508 2.069 -2.541 1.00 93.75 88 GLN A C 1
ATOM 716 O O . GLN A 1 88 ? -19.678 2.557 -3.312 1.00 93.75 88 GLN A O 1
ATOM 721 N N . ASN A 1 89 ? -20.911 0.797 -2.610 1.00 95.75 89 ASN A N 1
ATOM 722 C CA . ASN A 1 89 ? -20.433 -0.173 -3.596 1.00 95.75 89 ASN A CA 1
ATOM 723 C C . ASN A 1 89 ? -18.891 -0.259 -3.682 1.00 95.75 89 ASN A C 1
ATOM 725 O O . ASN A 1 89 ? -18.329 -0.361 -4.773 1.00 95.75 89 ASN A O 1
ATOM 729 N N . ALA A 1 90 ? -18.192 -0.196 -2.542 1.00 96.75 90 ALA A N 1
ATOM 730 C CA . ALA A 1 90 ? -16.727 -0.213 -2.495 1.00 96.75 90 ALA A CA 1
ATOM 731 C C . ALA A 1 90 ? -16.119 -1.388 -3.279 1.00 96.75 90 ALA A C 1
ATOM 733 O O . ALA A 1 90 ? -15.219 -1.188 -4.095 1.00 96.75 90 ALA A O 1
ATOM 734 N N . HIS A 1 91 ? -16.664 -2.596 -3.095 1.00 97.31 91 HIS A N 1
ATOM 735 C CA . HIS A 1 91 ? -16.188 -3.785 -3.799 1.00 97.31 91 HIS A CA 1
ATOM 736 C C . HIS A 1 91 ? -16.386 -3.674 -5.315 1.00 97.31 91 HIS A C 1
ATOM 738 O O . HIS A 1 91 ? -15.449 -3.910 -6.069 1.00 97.31 91 HIS A O 1
ATOM 744 N N . GLY A 1 92 ? -17.575 -3.264 -5.774 1.00 97.56 92 GLY A N 1
ATOM 745 C CA . GLY A 1 92 ? -17.852 -3.096 -7.202 1.00 97.56 92 GLY A CA 1
ATOM 746 C C . GLY A 1 92 ? -16.919 -2.074 -7.852 1.00 97.56 92 GLY A C 1
ATOM 747 O O . GLY A 1 92 ? -16.312 -2.360 -8.881 1.00 97.56 92 GLY A O 1
ATOM 748 N N . ARG A 1 93 ? -16.694 -0.933 -7.188 1.00 97.12 93 ARG A N 1
ATOM 749 C CA . ARG A 1 93 ? -15.746 0.097 -7.648 1.00 97.12 93 ARG A CA 1
ATOM 750 C C . ARG A 1 93 ? -14.306 -0.426 -7.715 1.00 97.12 93 ARG A C 1
ATOM 752 O O . ARG A 1 93 ? -13.565 -0.061 -8.627 1.00 97.12 93 ARG A O 1
ATOM 759 N N . LEU A 1 94 ? -13.895 -1.290 -6.782 1.00 97.75 94 LEU A N 1
ATOM 760 C CA . LEU A 1 94 ? -12.593 -1.959 -6.852 1.00 97.75 94 LEU A CA 1
ATOM 761 C C . LEU A 1 94 ? -12.516 -2.923 -8.042 1.00 97.75 94 LEU A C 1
ATOM 763 O O . LEU A 1 94 ? -11.519 -2.925 -8.766 1.00 97.75 94 LEU A O 1
ATOM 767 N N . LEU A 1 95 ? -13.561 -3.723 -8.267 1.00 97.38 95 LEU A N 1
ATOM 768 C CA . LEU A 1 95 ? -13.621 -4.668 -9.382 1.00 97.38 95 LEU A CA 1
ATOM 769 C C . LEU A 1 95 ? -13.540 -3.952 -10.735 1.00 97.38 95 LEU A C 1
ATOM 771 O O . LEU A 1 95 ? -12.822 -4.414 -11.617 1.00 97.38 95 LEU A O 1
ATOM 775 N N . GLU A 1 96 ? -14.175 -2.790 -10.886 1.00 96.38 96 GLU A N 1
ATOM 776 C CA . GLU A 1 96 ? -14.040 -1.940 -12.079 1.00 96.38 96 GLU A CA 1
ATOM 777 C C . GLU A 1 96 ? -12.592 -1.476 -12.313 1.00 96.38 96 GLU A C 1
ATOM 779 O O . GLU A 1 96 ? -12.124 -1.400 -13.451 1.00 96.38 96 GLU A O 1
ATOM 784 N N . VAL A 1 97 ? -11.844 -1.167 -11.248 1.00 96.38 97 VAL A N 1
ATOM 785 C CA . VAL A 1 97 ? -10.413 -0.837 -11.358 1.00 96.38 97 VAL A CA 1
ATOM 786 C C . VAL A 1 97 ? -9.609 -2.067 -11.784 1.00 96.38 97 VAL A C 1
ATOM 788 O O . VAL A 1 97 ? -8.812 -1.975 -12.717 1.00 96.38 97 VAL A O 1
ATOM 791 N N . ILE A 1 98 ? -9.839 -3.216 -11.146 1.00 96.81 98 ILE A N 1
ATOM 792 C CA . ILE A 1 98 ? -9.152 -4.475 -11.465 1.00 96.81 98 ILE A CA 1
ATOM 793 C C . ILE A 1 98 ? -9.404 -4.884 -12.921 1.00 96.81 98 ILE A C 1
ATOM 795 O O . ILE A 1 98 ? -8.452 -5.197 -13.634 1.00 96.81 98 ILE A O 1
ATOM 799 N N . ASN A 1 99 ? -10.651 -4.822 -13.388 1.00 95.88 99 ASN A N 1
ATOM 800 C CA . ASN A 1 99 ? -11.019 -5.181 -14.757 1.00 95.88 99 ASN A CA 1
ATOM 801 C C . ASN A 1 99 ? -10.299 -4.299 -15.785 1.00 95.88 99 ASN A C 1
ATOM 803 O O . ASN A 1 99 ? -9.688 -4.825 -16.718 1.00 95.88 99 ASN A O 1
ATOM 807 N N . ARG A 1 100 ? -10.251 -2.977 -15.557 1.00 94.56 100 ARG A N 1
ATOM 808 C CA . ARG A 1 100 ? -9.486 -2.053 -16.412 1.00 94.56 100 ARG A CA 1
ATOM 809 C C . ARG A 1 100 ? -7.993 -2.379 -16.440 1.00 94.56 100 ARG A C 1
ATOM 811 O O . ARG A 1 100 ? -7.382 -2.337 -17.504 1.00 94.56 100 ARG A O 1
ATOM 818 N N . ILE A 1 101 ? -7.397 -2.737 -15.300 1.00 93.94 101 ILE A N 1
ATOM 819 C CA . ILE A 1 101 ? -5.977 -3.128 -15.231 1.00 93.94 101 ILE A CA 1
ATOM 820 C C . ILE A 1 101 ? -5.729 -4.404 -16.042 1.00 93.94 101 ILE A C 1
ATOM 822 O O . ILE A 1 101 ? -4.772 -4.467 -16.818 1.00 93.94 101 ILE A O 1
ATOM 826 N N . GLN A 1 102 ? -6.612 -5.395 -15.911 1.00 91.44 102 GLN A N 1
ATOM 827 C CA . GLN A 1 102 ? -6.533 -6.667 -16.633 1.00 91.44 102 GLN A CA 1
ATOM 828 C C . GLN A 1 102 ? -6.830 -6.542 -18.135 1.00 91.44 102 GLN A C 1
ATOM 830 O O . GLN A 1 102 ? -6.650 -7.517 -18.858 1.00 91.44 102 GLN A O 1
ATOM 835 N N . GLY A 1 103 ? -7.253 -5.369 -18.619 1.00 84.25 103 GLY A N 1
ATOM 836 C CA . GLY A 1 103 ? -7.664 -5.182 -20.012 1.00 84.25 103 GLY A CA 1
ATOM 837 C C . GLY A 1 103 ? -9.028 -5.798 -20.327 1.00 84.25 103 GLY A C 1
ATOM 838 O O . GLY A 1 103 ? -9.368 -5.954 -21.492 1.00 84.25 103 GLY A O 1
ATOM 839 N N . ARG A 1 104 ? -9.824 -6.138 -19.306 1.00 61.56 104 ARG A N 1
ATOM 840 C CA . ARG A 1 104 ? -11.237 -6.490 -19.465 1.00 61.56 104 ARG A CA 1
ATOM 841 C C . ARG A 1 104 ? -12.050 -5.200 -19.479 1.00 61.56 104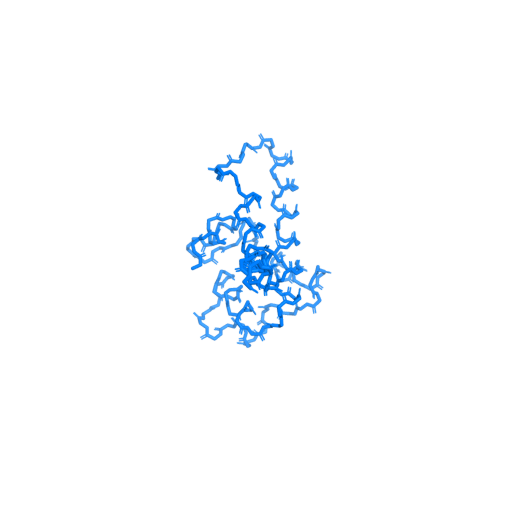 ARG A C 1
ATOM 843 O O . ARG A 1 104 ? -12.646 -4.826 -18.474 1.00 61.56 104 ARG A O 1
ATOM 850 N N . SER A 1 105 ? -12.023 -4.516 -20.611 1.00 50.69 105 SER A N 1
ATOM 851 C CA . SER A 1 105 ? -12.900 -3.384 -20.903 1.00 50.69 105 SER A CA 1
ATOM 852 C C . SER A 1 105 ? -13.777 -3.798 -22.081 1.00 50.69 105 SER A C 1
ATOM 854 O O . SER A 1 105 ? -13.229 -4.025 -23.146 1.00 50.69 105 SER A O 1
ATOM 856 N N . ASP A 1 106 ? -15.085 -3.966 -21.870 1.00 53.16 106 ASP A N 1
ATOM 857 C CA . ASP A 1 106 ? -16.205 -3.882 -22.835 1.00 53.16 106 ASP A CA 1
ATOM 858 C C . ASP A 1 106 ? -16.078 -4.431 -24.285 1.00 53.16 106 ASP A C 1
ATOM 860 O O . ASP A 1 106 ? -16.955 -4.172 -25.108 1.00 53.16 106 ASP A O 1
ATOM 864 N N . ASP A 1 107 ? -15.090 -5.261 -24.631 1.00 44.88 107 ASP A N 1
ATOM 865 C CA . ASP A 1 107 ? -14.948 -5.835 -25.987 1.00 44.88 107 ASP A CA 1
ATOM 866 C C . ASP A 1 107 ? -16.056 -6.842 -26.345 1.00 44.88 107 ASP A C 1
ATOM 868 O O . ASP A 1 107 ? -16.281 -7.159 -27.518 1.00 44.88 107 ASP A O 1
ATOM 872 N N . ALA A 1 108 ? -16.824 -7.295 -25.351 1.00 47.19 108 ALA A N 1
ATOM 873 C CA . ALA A 1 108 ? -18.047 -8.060 -25.583 1.00 47.19 108 ALA A CA 1
ATOM 874 C C . ALA A 1 108 ? -19.168 -7.206 -26.213 1.00 47.19 108 ALA A C 1
ATOM 876 O O . ALA A 1 108 ? -20.028 -7.752 -26.899 1.00 47.19 108 ALA A O 1
ATOM 877 N N . ALA A 1 109 ? -19.156 -5.878 -26.034 1.00 46.47 109 ALA A N 1
ATOM 878 C CA . ALA A 1 109 ? -20.129 -4.973 -26.651 1.00 46.47 109 ALA A CA 1
ATOM 879 C C . ALA A 1 109 ? -19.684 -4.478 -28.041 1.00 46.47 109 ALA A C 1
ATOM 881 O O . ALA A 1 109 ? -20.531 -4.201 -28.890 1.00 46.47 109 ALA A O 1
ATOM 882 N N . ALA A 1 110 ? -18.373 -4.403 -28.303 1.00 46.28 110 ALA A N 1
ATOM 883 C CA . ALA A 1 110 ? -17.837 -4.007 -29.608 1.00 46.28 110 ALA A CA 1
ATOM 884 C C . ALA A 1 110 ? -17.917 -5.134 -30.656 1.00 46.28 110 ALA A C 1
ATOM 886 O O . ALA A 1 110 ? -18.192 -4.863 -31.822 1.00 46.28 110 ALA A O 1
ATOM 887 N N . THR A 1 111 ? -17.768 -6.399 -30.244 1.00 46.12 111 THR A N 1
ATOM 888 C CA . THR A 1 111 ? -17.778 -7.550 -31.172 1.00 46.12 111 THR A CA 1
ATOM 889 C C . THR A 1 111 ? -19.168 -7.852 -31.755 1.00 46.12 111 THR A C 1
ATOM 891 O O . THR A 1 111 ? -19.274 -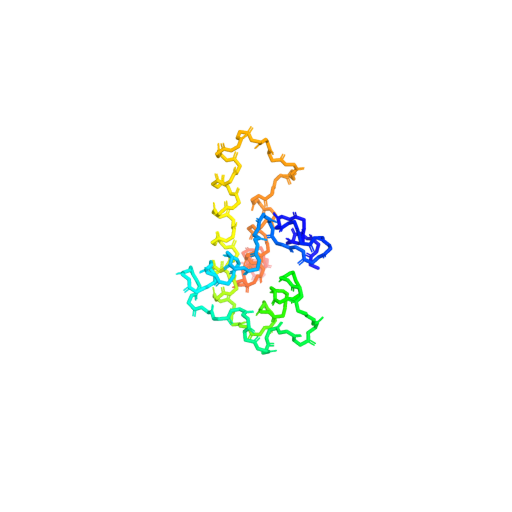8.370 -32.861 1.00 46.12 111 THR A O 1
ATOM 894 N N . ILE A 1 112 ? -20.259 -7.491 -31.067 1.00 51.31 112 ILE A N 1
ATOM 895 C CA . ILE A 1 112 ? -21.624 -7.752 -31.569 1.00 51.31 112 ILE A CA 1
ATOM 896 C C . ILE A 1 112 ? -22.001 -6.805 -32.723 1.00 51.31 112 ILE A C 1
ATOM 898 O O . ILE A 1 112 ? -22.856 -7.137 -33.539 1.00 51.31 112 ILE A O 1
ATOM 902 N N . ARG A 1 113 ? -21.351 -5.641 -32.841 1.00 48.31 113 ARG A N 1
ATOM 903 C CA . ARG A 1 113 ? -21.744 -4.603 -33.807 1.00 48.31 113 ARG A CA 1
ATOM 904 C C . ARG A 1 113 ? -21.126 -4.759 -35.198 1.00 48.31 113 ARG A C 1
ATOM 906 O O . ARG A 1 113 ? -21.548 -4.057 -36.103 1.00 48.31 113 ARG A O 1
ATOM 913 N N . THR A 1 114 ? -20.167 -5.666 -35.368 1.00 50.38 114 THR A N 1
ATOM 914 C CA . THR A 1 114 ? -19.511 -5.972 -36.653 1.00 50.38 114 THR A CA 1
ATOM 915 C C . THR A 1 114 ? -19.912 -7.327 -37.238 1.00 50.38 114 THR A C 1
ATOM 917 O O . THR A 1 114 ? -19.435 -7.689 -38.306 1.00 50.38 114 THR A O 1
ATOM 920 N N . ALA A 1 115 ? -20.789 -8.085 -36.570 1.00 49.25 115 ALA A N 1
ATOM 921 C CA . ALA A 1 115 ? -21.245 -9.401 -37.031 1.00 49.25 115 ALA A CA 1
ATOM 922 C C . ALA A 1 115 ? -22.588 -9.363 -37.794 1.00 49.25 115 ALA A C 1
ATOM 924 O O . ALA A 1 115 ? -23.190 -10.412 -38.013 1.00 49.25 115 ALA A O 1
ATOM 925 N N . PHE A 1 116 ? -23.074 -8.171 -38.159 1.00 54.72 116 PHE A N 1
ATOM 926 C CA . PHE A 1 116 ? -24.367 -7.968 -38.826 1.00 54.72 116 PHE A CA 1
ATOM 927 C C . PHE A 1 116 ? -24.315 -6.941 -39.975 1.00 54.72 116 PHE A C 1
ATOM 929 O O . PHE A 1 116 ? -25.323 -6.293 -40.247 1.00 54.72 116 PHE A O 1
ATOM 936 N N . ASP A 1 117 ? -23.163 -6.827 -40.645 1.00 44.53 117 ASP A N 1
ATOM 937 C CA . ASP A 1 117 ? -23.013 -6.139 -41.938 1.00 44.53 117 ASP A CA 1
ATOM 938 C C . ASP A 1 117 ? -22.530 -7.122 -43.016 1.00 44.53 117 ASP A C 1
ATOM 940 O O . ASP A 1 117 ? -21.598 -7.911 -42.721 1.00 44.53 117 ASP A O 1
#

Secondary structure (DSSP, 8-state):
-HHHHHHTT-GGG-BTB--HHHHHHHIIIII---TTSGGG-TT-SSHHHHHHHHHHHS-HHHHHHHHHHHHHHHHHHHHHHTPPPSSTTHHHHHHHHHHHHHT-SSHHHHGGGGS--

Foldseek 3Di:
DVLLCVLQVCPPLAGNPDDPVRLQVLCCPQLVDRLQPVQLQPQHRRNSSSLVSVCVPDALVSNLSVLVSSNVVSVVVCVVVVHDDPDVPSVVSSVVVNCVSVVVDDVVVVVVVPPPD

Radius of gyration: 16.53 Å; chains: 1; bounding box: 38×24×56 Å

Sequence (117 aa):
MMVLDDIFEMGGGYVLNFSDRTFAQFFAEEVNVDIDDPIYARNGGSKGKRLRCFFQTVDKPTVVRTLRALWEYREALRQRTGQPDKIQNAHGRLLEVINRIQGRSDDAAATIRTAFD